Protein AF-A0A565C6M2-F1 (afdb_monomer)

Foldseek 3Di:
DFDPLLLVLCCQQACLLCPPQRDSDPVSVVCSLVPDPGDPLSNVSSVLLVVLSVVLVVVQVVVVVVVHDRDHSLVSSVVSLVVSLVVLCVVCVVPVVVSVVSNVVRVVRGRRDD

Solvent-accessible surface area (backbone atoms only — not comparable to full-atom values): 6486 Å² total; per-residue (Å²): 116,68,45,72,69,62,32,52,40,49,48,25,56,39,33,59,74,46,47,93,65,62,55,55,34,56,68,61,36,51,52,55,66,73,72,54,93,58,59,71,64,59,47,49,52,52,53,51,50,50,53,41,49,54,49,50,53,52,52,51,56,50,41,46,74,71,72,43,82,82,75,52,64,66,60,51,41,53,54,38,52,51,51,50,53,53,50,47,51,65,75,33,62,95,35,66,69,62,36,51,54,54,51,52,54,49,61,71,21,38,63,71,83,133

Nearest PDB structures (foldseek):
  4w9u-assembly1_C  TM=3.297E-01  e=3.795E+00  Brucella abortus 2308
  4w9u-assembly1_A  TM=3.087E-01  e=4.955E+00  Brucella abortus 2308
  3d6b-assembly1_B  TM=2.796E-01  e=8.449E+00  Burkholderia pseudomallei 1710b

pLDDT: mean 86.79, std 8.36, range [55.5, 96.0]

Radius of gyration: 14.33 Å; Cα contacts (8 Å, |Δi|>4): 93; chains: 1; bounding box: 33×30×39 Å

Organism: NCBI:txid586526

Structure (mmCIF, N/CA/C/O backbone):
data_AF-A0A565C6M2-F1
#
_entry.id   AF-A0A565C6M2-F1
#
loop_
_atom_site.group_PDB
_atom_site.id
_atom_site.type_symbol
_atom_site.label_atom_id
_atom_site.label_alt_id
_atom_site.label_comp_id
_atom_site.label_asym_id
_atom_site.label_entity_id
_atom_site.label_seq_id
_atom_site.pdbx_PDB_ins_code
_atom_site.Cartn_x
_atom_site.Cartn_y
_atom_site.Cartn_z
_atom_site.occupancy
_atom_site.B_iso_or_equiv
_atom_site.auth_seq_id
_atom_site.auth_comp_id
_atom_site.auth_asym_id
_atom_site.auth_atom_id
_atom_site.pdbx_PDB_model_num
ATOM 1 N N . MET A 1 1 ? -2.068 -7.101 -17.843 1.00 55.50 1 MET A N 1
ATOM 2 C CA . MET A 1 1 ? -0.634 -6.794 -18.116 1.00 55.50 1 MET A CA 1
ATOM 3 C C . MET A 1 1 ? 0.114 -6.682 -16.797 1.00 55.50 1 MET A C 1
ATOM 5 O O . MET A 1 1 ? -0.151 -5.759 -16.034 1.00 55.50 1 MET A O 1
ATOM 9 N N . ALA A 1 2 ? 1.037 -7.607 -16.537 1.00 72.31 2 ALA A N 1
ATOM 10 C CA . ALA A 1 2 ? 1.890 -7.591 -15.353 1.00 72.31 2 ALA A CA 1
ATOM 11 C C . ALA A 1 2 ? 3.156 -6.759 -15.608 1.00 72.31 2 ALA A C 1
ATOM 13 O O . ALA A 1 2 ? 3.861 -6.980 -16.590 1.00 72.31 2 ALA A O 1
ATOM 14 N N . CYS A 1 3 ? 3.455 -5.803 -14.728 1.00 82.50 3 CYS A N 1
ATOM 15 C CA . CYS A 1 3 ? 4.710 -5.050 -14.743 1.00 82.50 3 CYS A CA 1
ATOM 16 C C . CYS A 1 3 ? 5.440 -5.293 -13.416 1.00 82.50 3 CYS A C 1
ATOM 18 O O . CYS A 1 3 ? 4.880 -4.924 -12.382 1.00 82.50 3 CYS A O 1
ATOM 20 N N . PRO A 1 4 ? 6.670 -5.848 -13.411 1.00 85.81 4 PRO A N 1
ATOM 21 C CA . PRO A 1 4 ? 7.402 -6.127 -12.175 1.00 85.81 4 PRO A CA 1
ATOM 22 C C . PRO A 1 4 ? 7.560 -4.893 -11.281 1.00 85.81 4 PRO A C 1
ATOM 24 O O . PRO A 1 4 ? 7.337 -4.976 -10.083 1.00 85.81 4 PRO A O 1
ATOM 27 N N . TYR A 1 5 ? 7.843 -3.723 -11.868 1.00 86.00 5 TYR A N 1
ATOM 28 C CA . TYR A 1 5 ? 7.971 -2.463 -11.127 1.00 86.00 5 TYR A CA 1
ATOM 29 C C . TYR A 1 5 ? 6.687 -2.110 -10.360 1.00 86.00 5 TYR A C 1
ATOM 31 O O . TYR A 1 5 ? 6.716 -1.901 -9.150 1.00 86.00 5 TYR A O 1
ATOM 39 N N . SER A 1 6 ? 5.548 -2.070 -11.058 1.00 85.75 6 SER A N 1
ATOM 40 C CA . SER A 1 6 ? 4.253 -1.732 -10.457 1.00 85.75 6 SER A CA 1
ATOM 41 C C . SER A 1 6 ? 3.766 -2.802 -9.486 1.00 85.75 6 SER A C 1
ATOM 43 O O . SER A 1 6 ? 3.173 -2.466 -8.465 1.00 85.75 6 SER A O 1
ATOM 45 N N . PHE A 1 7 ? 4.031 -4.076 -9.784 1.00 89.06 7 PHE A N 1
ATOM 46 C CA . PHE A 1 7 ? 3.656 -5.175 -8.907 1.00 89.06 7 PHE A CA 1
ATOM 47 C C . PHE A 1 7 ? 4.455 -5.166 -7.607 1.00 89.06 7 PHE A C 1
ATOM 49 O O . PHE A 1 7 ? 3.857 -5.365 -6.561 1.00 89.06 7 PHE A O 1
ATOM 56 N N . THR A 1 8 ? 5.760 -4.875 -7.629 1.00 91.38 8 THR A N 1
ATOM 57 C CA . THR A 1 8 ? 6.548 -4.784 -6.389 1.00 91.38 8 THR A CA 1
ATOM 58 C C . THR A 1 8 ? 6.013 -3.690 -5.467 1.00 91.38 8 THR A C 1
ATOM 60 O O . THR A 1 8 ? 5.835 -3.939 -4.278 1.00 91.38 8 THR A O 1
ATOM 63 N N . ILE A 1 9 ? 5.672 -2.515 -6.015 1.00 91.00 9 ILE A N 1
ATOM 64 C CA . ILE A 1 9 ? 5.040 -1.424 -5.249 1.00 91.00 9 ILE A CA 1
ATOM 65 C C . ILE A 1 9 ? 3.717 -1.902 -4.643 1.00 91.00 9 ILE A C 1
ATOM 67 O O . ILE A 1 9 ? 3.492 -1.772 -3.441 1.00 91.00 9 ILE A O 1
ATOM 71 N N . TRP A 1 10 ? 2.852 -2.491 -5.472 1.00 91.25 10 TRP A N 1
ATOM 72 C CA . TRP A 1 10 ? 1.553 -2.995 -5.035 1.00 91.25 10 TRP A CA 1
ATOM 73 C C . TRP A 1 10 ? 1.678 -4.082 -3.961 1.00 91.25 10 TRP A C 1
ATOM 75 O O . TRP A 1 10 ? 0.952 -4.069 -2.969 1.00 91.25 10 TRP A O 1
ATOM 85 N N . ASN A 1 11 ? 2.642 -4.986 -4.118 1.00 91.31 11 ASN A N 1
ATOM 86 C CA . ASN A 1 11 ? 2.921 -6.063 -3.182 1.00 91.31 11 ASN A CA 1
ATOM 87 C C . ASN A 1 11 ? 3.389 -5.546 -1.821 1.00 91.31 11 ASN A C 1
ATOM 89 O O . ASN A 1 11 ? 2.911 -6.014 -0.789 1.00 91.31 11 ASN A O 1
ATOM 93 N N . TRP A 1 12 ? 4.269 -4.546 -1.802 1.00 93.88 12 TRP A N 1
ATOM 94 C CA . TRP A 1 12 ? 4.718 -3.932 -0.552 1.00 93.88 12 TRP A CA 1
ATOM 95 C C . TRP A 1 12 ? 3.614 -3.155 0.164 1.00 93.88 12 TRP A C 1
ATOM 97 O O . TRP A 1 12 ? 3.631 -3.082 1.387 1.00 93.88 12 TRP A O 1
ATOM 107 N N . LEU A 1 13 ? 2.646 -2.599 -0.563 1.00 91.94 13 LEU A N 1
ATOM 108 C CA . LEU A 1 13 ? 1.574 -1.802 0.036 1.00 91.94 13 LEU A CA 1
ATOM 109 C C . LEU A 1 13 ? 0.363 -2.633 0.474 1.00 91.94 13 LEU A C 1
ATOM 111 O O . LEU A 1 13 ? -0.272 -2.300 1.466 1.00 91.94 13 LEU A O 1
ATOM 115 N N . CYS A 1 14 ? 0.001 -3.676 -0.275 1.00 90.56 14 CYS A N 1
ATOM 116 C CA . CYS A 1 14 ? -1.319 -4.304 -0.147 1.00 90.56 14 CYS A CA 1
ATOM 117 C C . CYS A 1 14 ? -1.293 -5.809 0.137 1.00 90.56 14 CYS A C 1
ATOM 119 O O . CYS A 1 14 ? -2.363 -6.403 0.280 1.00 90.56 14 CYS A O 1
ATOM 121 N N . SER A 1 15 ? -0.122 -6.450 0.231 1.00 89.50 15 SER A N 1
ATOM 122 C CA . SER A 1 15 ? -0.054 -7.899 0.483 1.00 89.50 15 SER A CA 1
ATOM 123 C C . SER A 1 15 ? -0.696 -8.300 1.815 1.00 89.50 15 SER A C 1
ATOM 125 O O . SER A 1 15 ? -1.395 -9.309 1.850 1.00 89.50 15 SER A O 1
ATOM 127 N N . GLY A 1 16 ? -0.574 -7.494 2.877 1.00 87.62 16 GLY A N 1
ATOM 128 C CA . GLY A 1 16 ? -1.242 -7.758 4.157 1.00 87.62 16 GLY A CA 1
ATOM 129 C C . GLY A 1 16 ? -2.766 -7.592 4.120 1.00 87.62 16 GLY A C 1
ATOM 130 O O . GLY A 1 16 ? -3.467 -8.304 4.833 1.00 87.62 16 GLY A O 1
ATOM 131 N N . LEU A 1 17 ? -3.289 -6.716 3.251 1.00 87.25 17 LEU A N 1
ATOM 132 C CA . LEU A 1 17 ? -4.735 -6.493 3.079 1.00 87.25 17 LEU A CA 1
ATOM 133 C C . LEU A 1 17 ? -5.385 -7.553 2.176 1.00 87.25 17 LEU A C 1
ATOM 135 O O . LEU A 1 17 ? -6.514 -7.982 2.404 1.00 87.25 17 LEU A O 1
ATOM 139 N N . LEU A 1 18 ? -4.683 -7.978 1.122 1.00 85.06 18 LEU A N 1
ATOM 140 C CA . LEU A 1 18 ? -5.201 -8.921 0.124 1.00 85.06 18 LEU A CA 1
ATOM 141 C C . LEU A 1 18 ? -4.818 -10.381 0.403 1.00 85.06 18 LEU A C 1
ATOM 143 O O . LEU A 1 18 ? -5.451 -11.299 -0.133 1.00 85.06 18 LEU A O 1
ATOM 147 N N . GLY A 1 19 ? -3.784 -10.614 1.211 1.00 85.06 19 GLY A N 1
ATOM 148 C CA . GLY A 1 19 ? -3.231 -11.933 1.494 1.00 85.06 19 GLY A CA 1
ATOM 149 C C . GLY A 1 19 ? -2.877 -12.694 0.214 1.00 85.06 19 GLY A C 1
ATOM 150 O O . GLY A 1 19 ? -2.260 -12.167 -0.710 1.00 85.06 19 GLY A O 1
ATOM 151 N N . ARG A 1 20 ? -3.345 -13.946 0.122 1.00 82.00 20 ARG A N 1
ATOM 152 C CA . ARG A 1 20 ? -3.104 -14.852 -1.022 1.00 82.00 20 ARG A CA 1
ATOM 153 C C . ARG A 1 20 ? -3.704 -14.376 -2.352 1.00 82.00 20 ARG A C 1
ATOM 155 O O . ARG A 1 20 ? -3.467 -15.006 -3.376 1.00 82.00 20 ARG A O 1
ATOM 162 N N . ARG A 1 21 ? -4.514 -13.314 -2.343 1.00 80.56 21 ARG A N 1
ATOM 163 C CA . ARG A 1 21 ? -5.204 -12.791 -3.532 1.00 80.56 21 ARG A CA 1
ATOM 164 C C . ARG A 1 21 ? -4.432 -11.685 -4.241 1.00 80.56 21 ARG A C 1
ATOM 166 O O . ARG A 1 21 ? -4.907 -11.191 -5.262 1.00 80.56 21 ARG A O 1
ATOM 173 N N . ILE A 1 22 ? -3.274 -11.278 -3.720 1.00 85.00 22 ILE A N 1
ATOM 174 C CA . ILE A 1 22 ? -2.429 -10.321 -4.424 1.00 85.00 22 ILE A CA 1
ATOM 175 C C . ILE A 1 22 ? -2.018 -10.889 -5.784 1.00 85.00 22 ILE A C 1
ATOM 177 O O . ILE A 1 22 ? -1.595 -12.039 -5.890 1.00 85.00 22 ILE A O 1
ATOM 181 N N . ASN A 1 23 ? -2.199 -10.101 -6.841 1.00 86.38 23 ASN A N 1
ATOM 182 C CA . ASN A 1 23 ? -1.989 -10.564 -8.204 1.00 86.38 23 ASN A CA 1
ATOM 183 C C . ASN A 1 23 ? -1.229 -9.507 -9.019 1.00 86.38 23 ASN A C 1
ATOM 185 O O . ASN A 1 23 ? -1.516 -8.317 -8.882 1.00 86.38 23 ASN A O 1
ATOM 189 N N . PRO A 1 24 ? -0.265 -9.908 -9.866 1.00 84.69 24 PRO A N 1
ATOM 190 C CA . PRO A 1 24 ? 0.448 -8.977 -10.736 1.00 84.69 24 PRO A CA 1
ATOM 191 C C . PRO A 1 24 ? -0.407 -8.420 -11.876 1.00 84.69 24 PRO A C 1
ATOM 193 O O . PRO A 1 24 ? -0.027 -7.418 -12.483 1.00 84.69 24 PRO A O 1
ATOM 196 N N . ASP A 1 25 ? -1.552 -9.035 -12.172 1.00 85.44 25 ASP A N 1
ATOM 197 C CA . ASP A 1 25 ? -2.510 -8.510 -13.129 1.00 85.44 25 ASP A CA 1
ATOM 198 C C . ASP A 1 25 ? -3.495 -7.531 -12.467 1.00 85.44 25 ASP A C 1
ATOM 200 O O . ASP A 1 25 ? -4.234 -7.861 -11.529 1.00 85.44 25 ASP A O 1
ATOM 204 N N . TRP A 1 26 ? -3.513 -6.300 -12.982 1.00 80.50 26 TRP A N 1
ATOM 205 C CA . TRP A 1 26 ? -4.374 -5.231 -12.483 1.00 80.50 26 TRP A CA 1
ATOM 206 C C . TRP A 1 26 ? -5.865 -5.499 -12.692 1.00 80.50 26 TRP A C 1
ATOM 208 O O . TRP A 1 26 ? -6.661 -5.111 -11.844 1.00 80.50 26 TRP A O 1
ATOM 218 N N . GLU A 1 27 ? -6.268 -6.181 -13.763 1.00 82.31 27 GLU A N 1
ATOM 219 C CA . GLU A 1 27 ? -7.677 -6.499 -14.010 1.00 82.31 27 GLU A CA 1
ATOM 220 C C . GLU A 1 27 ? -8.181 -7.533 -12.994 1.00 82.31 27 GLU A C 1
ATOM 222 O O . GLU A 1 27 ? -9.283 -7.416 -12.454 1.00 82.31 27 GLU A O 1
ATOM 227 N N . ILE A 1 28 ? -7.353 -8.533 -12.674 1.00 83.06 28 ILE A N 1
ATOM 228 C CA . ILE A 1 28 ? -7.645 -9.513 -11.616 1.00 83.06 28 ILE A CA 1
ATOM 229 C C . ILE A 1 28 ? -7.688 -8.829 -10.245 1.00 83.06 28 ILE A C 1
ATOM 231 O O . ILE A 1 28 ? -8.610 -9.071 -9.460 1.00 83.06 28 ILE A O 1
ATOM 235 N N . THR A 1 29 ? -6.738 -7.936 -9.976 1.00 81.88 29 THR A N 1
ATOM 236 C CA . THR A 1 29 ? -6.688 -7.152 -8.736 1.00 81.88 29 THR A CA 1
ATOM 237 C C . THR A 1 29 ? -7.942 -6.289 -8.570 1.00 81.88 29 THR A C 1
ATOM 239 O O . THR A 1 29 ? -8.607 -6.374 -7.541 1.00 81.88 29 THR A O 1
ATOM 242 N N . LEU A 1 30 ? -8.342 -5.529 -9.593 1.00 80.31 30 LEU A N 1
ATOM 243 C CA . LEU A 1 30 ? -9.536 -4.674 -9.561 1.00 80.31 30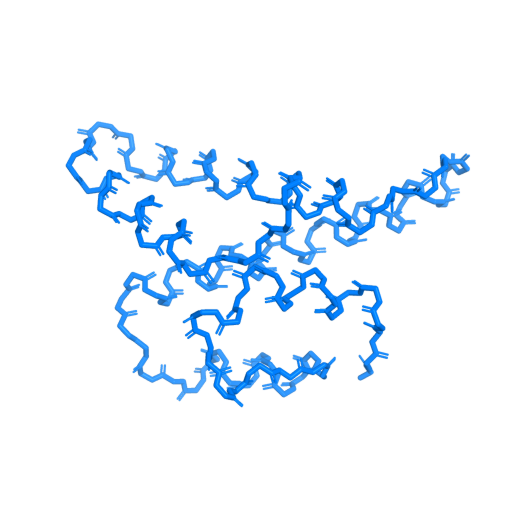 LEU A CA 1
ATOM 244 C C . LEU A 1 30 ? -10.830 -5.478 -9.380 1.00 8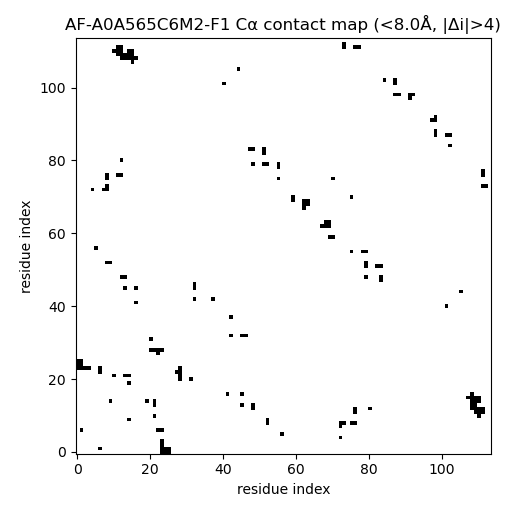0.31 30 LEU A C 1
ATOM 246 O O . LEU A 1 30 ? -11.695 -5.093 -8.589 1.00 80.31 30 LEU A O 1
ATOM 250 N N . ARG A 1 31 ? -10.957 -6.628 -10.055 1.00 82.12 31 ARG A N 1
ATOM 251 C CA . ARG A 1 31 ? -12.089 -7.550 -9.848 1.00 82.12 31 ARG A CA 1
ATOM 252 C C . ARG A 1 31 ? -12.127 -8.094 -8.425 1.00 82.12 31 ARG A C 1
ATOM 254 O O . ARG A 1 31 ? -13.202 -8.217 -7.846 1.00 82.12 31 ARG A O 1
ATOM 261 N N . SER A 1 32 ? -10.963 -8.388 -7.855 1.00 76.69 32 SER A N 1
ATOM 262 C CA . SER A 1 32 ? -10.860 -8.861 -6.476 1.00 76.69 32 SER A CA 1
ATOM 263 C C . SER A 1 32 ? -11.276 -7.773 -5.487 1.00 76.69 32 SER A C 1
ATOM 265 O O . SER A 1 32 ? -12.004 -8.071 -4.550 1.00 76.69 32 SER A O 1
ATOM 267 N N . ILE A 1 33 ? -10.881 -6.517 -5.709 1.00 77.75 33 ILE A N 1
ATOM 268 C CA . ILE A 1 33 ? -11.248 -5.384 -4.842 1.00 77.75 33 ILE A CA 1
ATOM 269 C C . ILE A 1 33 ? -12.759 -5.101 -4.894 1.00 77.75 33 ILE A C 1
ATOM 271 O O . ILE A 1 33 ? -13.372 -4.819 -3.870 1.00 77.75 33 ILE A O 1
ATOM 275 N N . THR A 1 34 ? -13.369 -5.177 -6.078 1.00 75.38 34 THR A N 1
ATOM 276 C CA . THR A 1 34 ? -14.779 -4.791 -6.294 1.00 75.38 34 THR A CA 1
ATOM 277 C C . THR A 1 34 ? -15.798 -5.848 -5.872 1.00 75.38 34 THR A C 1
ATOM 279 O O . THR A 1 34 ? -16.932 -5.497 -5.563 1.00 75.38 34 THR A O 1
ATOM 282 N N . ARG A 1 35 ? -15.427 -7.135 -5.859 1.00 71.62 35 ARG A N 1
ATOM 283 C CA . ARG A 1 35 ? -16.357 -8.253 -5.603 1.00 71.62 35 ARG A CA 1
ATOM 284 C C . ARG A 1 35 ? -16.352 -8.779 -4.167 1.00 71.62 35 ARG A C 1
ATOM 286 O O . ARG A 1 35 ? -17.072 -9.730 -3.880 1.00 71.62 35 ARG A O 1
ATOM 293 N N . GLN A 1 36 ? -15.525 -8.230 -3.281 1.00 66.56 36 GLN A N 1
ATOM 294 C CA . GLN A 1 36 ? -15.347 -8.784 -1.939 1.00 66.56 36 GLN A CA 1
ATOM 295 C C . GLN A 1 36 ? -16.16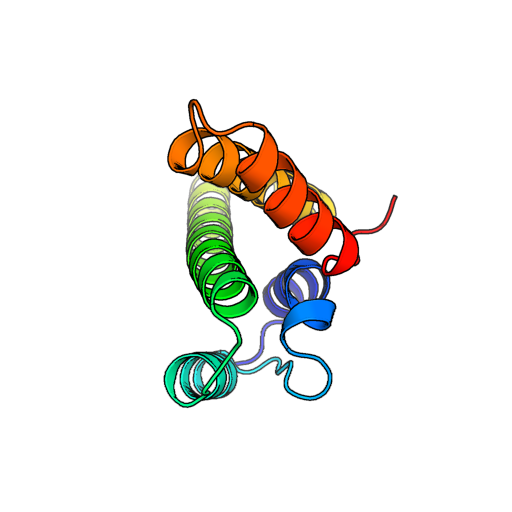9 -8.052 -0.876 1.00 66.56 36 GLN A C 1
ATOM 297 O O . GLN A 1 36 ? -16.254 -6.826 -0.864 1.00 66.56 36 GLN A O 1
ATOM 302 N N . ASN A 1 37 ? -16.686 -8.832 0.076 1.00 69.38 37 ASN A N 1
ATOM 303 C CA . ASN A 1 37 ? -17.165 -8.338 1.361 1.00 69.38 37 ASN A CA 1
ATOM 304 C C . ASN A 1 37 ? -15.960 -8.215 2.308 1.00 69.38 37 ASN A C 1
ATOM 306 O O . ASN A 1 37 ? -15.676 -9.114 3.099 1.00 69.38 37 ASN A O 1
ATOM 310 N N . ILE A 1 38 ? -15.167 -7.165 2.102 1.00 75.88 38 ILE A N 1
ATOM 311 C CA . ILE A 1 38 ? -14.008 -6.839 2.940 1.00 75.88 38 ILE A CA 1
ATOM 312 C C . ILE A 1 38 ? -14.515 -6.064 4.160 1.00 75.88 38 ILE A C 1
ATOM 314 O O . ILE A 1 38 ? -15.463 -5.286 4.047 1.00 75.88 38 ILE A O 1
ATOM 318 N N . GLU A 1 39 ? -13.875 -6.268 5.312 1.00 84.50 39 GLU A N 1
ATOM 319 C CA . GLU A 1 39 ? -14.086 -5.438 6.500 1.00 84.50 39 GLU A CA 1
ATO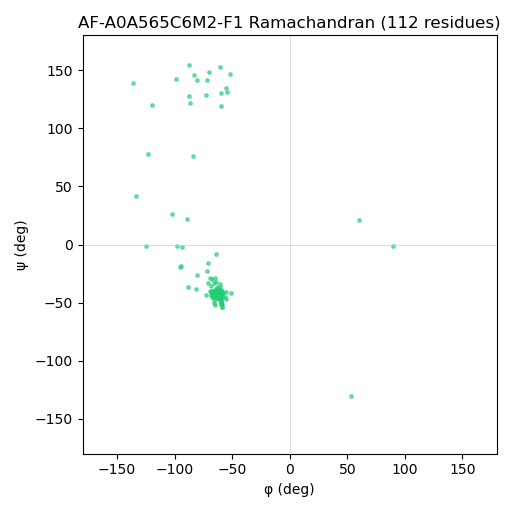M 320 C C . GLU A 1 39 ? -13.928 -3.945 6.140 1.00 84.50 39 GLU A C 1
ATOM 322 O O . GLU A 1 39 ? -13.213 -3.581 5.200 1.00 84.50 39 GLU A O 1
ATOM 327 N N . ARG A 1 40 ? -14.686 -3.073 6.808 1.00 85.94 40 ARG A N 1
ATOM 328 C CA . ARG A 1 40 ? -14.898 -1.690 6.365 1.00 85.94 40 ARG A CA 1
ATOM 329 C C . ARG A 1 40 ? -13.583 -0.917 6.268 1.00 85.94 40 ARG A C 1
ATOM 331 O O . ARG A 1 40 ? -13.389 -0.197 5.283 1.00 85.94 40 ARG A O 1
ATOM 338 N N . ASP A 1 41 ? -12.695 -1.082 7.244 1.00 88.38 41 ASP A N 1
ATOM 339 C CA . ASP A 1 41 ? -11.416 -0.372 7.273 1.00 88.38 41 ASP A CA 1
ATOM 340 C C . ASP A 1 41 ? -10.442 -0.913 6.239 1.00 88.38 41 ASP A C 1
ATOM 342 O O . ASP A 1 41 ? -9.857 -0.143 5.478 1.00 88.38 41 ASP A O 1
ATOM 346 N N . ASP A 1 42 ? -10.346 -2.233 6.115 1.00 88.81 42 ASP A N 1
ATOM 347 C CA . ASP A 1 42 ? -9.543 -2.869 5.073 1.00 88.81 42 ASP A CA 1
ATOM 348 C C . ASP A 1 42 ? -10.026 -2.458 3.667 1.00 88.81 42 ASP A C 1
ATOM 350 O O . ASP A 1 42 ? -9.213 -2.170 2.785 1.00 88.81 42 ASP A O 1
ATOM 354 N N . SER A 1 43 ? -11.343 -2.338 3.451 1.00 88.00 43 SER A N 1
ATOM 355 C CA . SER A 1 43 ? -11.898 -1.831 2.191 1.00 88.00 43 SER A CA 1
ATOM 356 C C . SER A 1 43 ? -11.531 -0.367 1.947 1.00 88.00 43 SER A C 1
ATOM 358 O O . SER A 1 43 ? -11.296 0.008 0.795 1.00 88.00 43 SER A O 1
ATOM 360 N N . LEU A 1 44 ? -11.550 0.482 2.975 1.00 90.12 44 LEU A N 1
ATOM 361 C CA . LEU A 1 44 ? -11.166 1.888 2.850 1.00 90.12 44 LEU A CA 1
ATOM 362 C C . LEU A 1 44 ? -9.680 2.002 2.495 1.00 90.12 44 LEU A C 1
ATOM 364 O O . LEU A 1 44 ? -9.335 2.641 1.497 1.00 90.12 44 LEU A O 1
ATOM 368 N N . LEU A 1 45 ? -8.821 1.339 3.270 1.00 93.44 45 LEU A N 1
ATOM 369 C CA . LEU A 1 45 ? -7.373 1.323 3.080 1.00 93.44 45 LEU A CA 1
ATOM 370 C C . LEU A 1 45 ? -7.005 0.839 1.678 1.00 93.44 45 LEU A C 1
ATOM 372 O O . LEU A 1 45 ? -6.213 1.479 0.992 1.00 93.44 45 LEU A O 1
ATOM 376 N N . LEU A 1 46 ? -7.640 -0.234 1.209 1.00 90.69 46 LEU A N 1
ATOM 377 C CA . LEU A 1 46 ? -7.386 -0.804 -0.110 1.00 90.69 46 LEU A CA 1
ATOM 378 C C . LEU A 1 46 ? -7.784 0.142 -1.253 1.00 90.69 46 LEU A C 1
ATOM 380 O O . LEU A 1 46 ? -7.062 0.249 -2.244 1.00 90.69 46 LEU A O 1
ATOM 384 N N . ARG A 1 47 ? -8.908 0.861 -1.123 1.00 89.38 47 ARG A N 1
ATOM 385 C CA . ARG A 1 47 ? -9.340 1.858 -2.119 1.00 89.38 47 ARG A CA 1
ATOM 386 C C . ARG A 1 47 ? -8.387 3.047 -2.172 1.00 89.38 47 ARG A C 1
ATOM 388 O O . ARG A 1 47 ? -8.009 3.464 -3.266 1.00 89.38 47 ARG A O 1
ATOM 395 N N . LEU A 1 48 ? -7.982 3.567 -1.015 1.00 92.56 48 LEU A N 1
ATOM 396 C CA . LEU A 1 48 ? -7.020 4.666 -0.934 1.00 92.56 48 LEU A CA 1
ATOM 397 C C . LEU A 1 48 ? -5.656 4.240 -1.493 1.00 92.56 48 LEU A C 1
ATOM 399 O O . LEU A 1 48 ? -5.086 4.955 -2.316 1.00 92.56 48 LEU A O 1
ATOM 403 N N . ALA A 1 49 ? -5.176 3.046 -1.134 1.00 92.19 49 ALA A N 1
ATOM 404 C CA . ALA A 1 49 ? -3.904 2.514 -1.613 1.00 92.19 49 ALA A CA 1
ATOM 405 C C . ALA A 1 49 ? -3.917 2.297 -3.128 1.00 92.19 49 ALA A C 1
ATOM 407 O O . ALA A 1 49 ? -2.941 2.623 -3.806 1.00 92.19 49 ALA A O 1
ATOM 408 N N . LEU A 1 50 ? -5.030 1.808 -3.684 1.00 89.31 50 LEU A N 1
ATOM 409 C CA . LEU A 1 50 ? -5.221 1.688 -5.127 1.00 89.31 50 LEU A CA 1
ATOM 410 C C . LEU A 1 50 ? -5.131 3.059 -5.814 1.00 89.31 50 LEU A C 1
ATOM 412 O O . LEU A 1 50 ? -4.364 3.215 -6.764 1.00 89.31 50 LEU A O 1
ATOM 416 N N . GLN A 1 51 ? -5.867 4.060 -5.319 1.00 90.56 51 GLN A N 1
ATOM 417 C CA . GLN A 1 51 ? -5.842 5.420 -5.870 1.00 90.56 51 GLN A CA 1
ATOM 418 C C . GLN A 1 51 ? -4.436 6.031 -5.814 1.00 90.56 51 GLN A C 1
ATOM 420 O O . GLN A 1 51 ? -3.939 6.526 -6.828 1.00 90.56 51 GLN A O 1
ATOM 425 N N . ALA A 1 52 ? -3.774 5.951 -4.658 1.00 91.69 52 ALA A N 1
ATOM 426 C CA . ALA A 1 52 ? -2.438 6.498 -4.452 1.00 91.69 52 ALA A CA 1
ATOM 427 C C . ALA A 1 52 ? -1.384 5.776 -5.312 1.00 91.69 52 ALA A C 1
ATOM 429 O O . ALA A 1 52 ? -0.522 6.424 -5.908 1.00 91.69 52 ALA A O 1
ATOM 430 N N . THR A 1 53 ? -1.490 4.451 -5.464 1.00 90.06 53 THR A N 1
ATOM 431 C CA . THR A 1 53 ? -0.589 3.655 -6.314 1.00 90.06 53 THR A CA 1
ATOM 432 C C . THR A 1 53 ? -0.749 4.007 -7.790 1.00 90.06 53 THR A C 1
ATOM 434 O O . THR A 1 53 ? 0.246 4.263 -8.471 1.00 90.06 53 THR A O 1
ATOM 437 N N . ILE A 1 54 ? -1.988 4.072 -8.289 1.00 88.31 54 ILE A N 1
ATOM 438 C CA . ILE A 1 54 ? -2.274 4.455 -9.680 1.00 88.31 54 ILE A CA 1
ATOM 439 C C . ILE A 1 54 ? -1.744 5.866 -9.956 1.00 88.31 54 ILE A C 1
ATOM 441 O O . ILE A 1 54 ? -1.041 6.075 -10.948 1.00 88.31 54 ILE A O 1
ATOM 445 N N . TYR A 1 55 ? -2.021 6.815 -9.059 1.00 89.06 55 TYR A N 1
ATOM 446 C CA . TYR A 1 55 ? -1.544 8.189 -9.185 1.00 89.06 55 TYR A CA 1
ATOM 447 C C . TYR A 1 55 ? -0.013 8.280 -9.152 1.00 89.06 55 TYR A C 1
ATOM 449 O O . TYR A 1 55 ? 0.584 8.939 -10.003 1.00 89.06 55 TYR A O 1
ATOM 457 N N . GLY A 1 56 ? 0.640 7.581 -8.220 1.00 87.62 56 GLY A N 1
ATOM 458 C CA . GLY A 1 56 ? 2.097 7.543 -8.107 1.00 87.62 56 GLY A CA 1
ATOM 459 C C . GLY A 1 56 ? 2.766 6.993 -9.367 1.00 87.62 56 GLY A C 1
ATOM 460 O O . GLY A 1 56 ? 3.694 7.609 -9.892 1.00 87.62 56 GLY A O 1
ATOM 461 N N . ILE A 1 57 ? 2.256 5.881 -9.906 1.00 85.69 57 ILE A N 1
ATOM 462 C CA . ILE A 1 57 ? 2.755 5.289 -11.157 1.00 85.69 57 ILE A CA 1
ATOM 463 C C . ILE A 1 57 ? 2.544 6.246 -12.334 1.00 85.69 57 ILE A C 1
ATOM 465 O O . ILE A 1 57 ? 3.454 6.431 -13.144 1.00 85.69 57 ILE A O 1
ATOM 469 N N . TRP A 1 58 ? 1.364 6.861 -12.443 1.00 87.19 58 TRP A N 1
ATOM 470 C CA . TRP A 1 58 ? 1.077 7.836 -13.496 1.00 87.19 58 TRP A CA 1
ATOM 471 C C . TRP A 1 58 ? 2.029 9.037 -13.425 1.00 87.19 58 TRP A C 1
ATOM 473 O O . TRP A 1 58 ? 2.630 9.412 -14.434 1.00 87.19 58 TRP A O 1
ATOM 483 N N . ARG A 1 59 ? 2.248 9.581 -12.223 1.00 85.06 59 ARG A N 1
ATOM 484 C CA . ARG A 1 59 ? 3.174 10.691 -11.982 1.00 85.06 59 ARG A CA 1
ATOM 485 C C . ARG A 1 59 ? 4.612 10.325 -12.351 1.00 85.06 59 ARG A C 1
ATOM 487 O O . ARG A 1 59 ? 5.275 11.113 -13.015 1.00 85.06 59 ARG A O 1
ATOM 494 N N . GLU A 1 60 ? 5.086 9.131 -11.995 1.00 83.00 60 GLU A N 1
ATOM 495 C CA . GLU A 1 60 ? 6.419 8.663 -12.404 1.00 83.00 60 GLU A CA 1
ATOM 496 C C . GLU A 1 60 ? 6.555 8.531 -13.922 1.00 83.00 60 GLU A C 1
ATOM 498 O O . GLU A 1 60 ? 7.575 8.920 -14.491 1.00 83.00 60 GLU A O 1
ATOM 503 N N . ARG A 1 61 ? 5.528 8.016 -14.607 1.00 81.25 61 ARG A N 1
ATOM 504 C CA . ARG A 1 61 ? 5.538 7.929 -16.077 1.00 81.25 61 ARG A CA 1
ATOM 505 C C . ARG A 1 61 ? 5.603 9.314 -16.721 1.00 81.25 61 ARG A C 1
ATOM 507 O O . ARG A 1 61 ? 6.327 9.476 -17.701 1.00 81.25 61 ARG A O 1
ATOM 514 N N . ASN A 1 62 ? 4.914 10.304 -16.156 1.00 82.06 62 ASN A N 1
ATOM 515 C CA . ASN A 1 62 ? 5.020 11.690 -16.613 1.00 82.06 62 ASN A CA 1
ATOM 516 C C . ASN A 1 62 ? 6.403 12.291 -16.339 1.00 82.06 62 ASN A C 1
ATOM 518 O O . ASN A 1 62 ? 6.993 12.869 -17.246 1.00 82.06 62 ASN A O 1
ATOM 522 N N . ASN A 1 63 ? 6.976 12.096 -15.151 1.00 79.19 63 ASN A N 1
ATOM 523 C CA . ASN A 1 63 ? 8.315 12.606 -14.829 1.00 79.19 63 ASN A CA 1
ATOM 524 C C . ASN A 1 63 ? 9.396 12.034 -15.763 1.00 79.19 63 ASN A C 1
ATOM 526 O O . ASN A 1 63 ? 10.254 12.777 -16.240 1.00 79.19 63 ASN A O 1
ATOM 530 N N . LYS A 1 64 ? 9.314 10.738 -16.103 1.00 72.62 64 LYS A N 1
ATOM 531 C CA . LYS A 1 64 ? 10.193 10.110 -17.108 1.00 72.62 64 LYS A CA 1
ATOM 532 C C . LYS A 1 64 ? 10.077 10.774 -18.480 1.00 72.62 64 LYS A C 1
ATOM 534 O O . LYS A 1 64 ? 11.083 10.968 -19.155 1.00 72.62 64 LYS A O 1
ATOM 539 N N . ARG A 1 65 ? 8.859 11.140 -18.896 1.00 75.62 65 ARG A N 1
ATOM 540 C CA . ARG A 1 65 ? 8.610 11.852 -20.161 1.00 75.62 65 ARG A CA 1
ATOM 541 C C . ARG A 1 65 ? 9.235 13.253 -20.167 1.00 75.62 65 ARG A C 1
ATOM 543 O O . ARG A 1 65 ? 9.646 13.719 -21.223 1.00 75.62 65 ARG A O 1
ATOM 550 N N . HIS A 1 66 ? 9.364 13.880 -18.998 1.00 75.50 66 HIS A N 1
ATOM 551 C CA . HIS A 1 66 ? 10.060 15.154 -18.793 1.00 75.50 66 HIS A CA 1
ATOM 552 C C . HIS A 1 66 ? 11.564 14.998 -18.478 1.00 75.50 66 HIS A C 1
ATOM 554 O O . HIS A 1 66 ? 12.166 15.911 -17.921 1.00 75.50 66 HIS A O 1
ATOM 560 N N . GLN A 1 67 ? 12.179 13.862 -18.843 1.00 67.38 67 GLN A N 1
ATOM 561 C CA . GLN A 1 67 ? 13.622 13.581 -18.718 1.00 67.38 67 GLN A CA 1
ATOM 562 C C . GLN A 1 67 ? 14.178 13.633 -17.283 1.00 67.38 67 GLN A C 1
ATOM 564 O O . GLN A 1 67 ? 15.384 13.762 -17.082 1.00 67.38 67 GLN A O 1
ATOM 569 N N . GLN A 1 68 ? 13.325 13.487 -16.267 1.00 65.06 68 GLN A N 1
ATOM 570 C CA . GLN A 1 68 ? 13.790 13.317 -14.892 1.00 65.06 68 GLN A CA 1
ATOM 571 C C . GLN A 1 68 ? 14.199 11.858 -14.646 1.00 65.06 68 GLN A C 1
ATOM 573 O O . GLN A 1 68 ? 13.543 10.928 -15.127 1.00 65.06 68 GLN A O 1
ATOM 578 N N . SER A 1 69 ? 15.275 11.650 -13.882 1.00 66.44 69 SER A N 1
ATOM 579 C CA . SER A 1 69 ? 15.771 10.311 -13.547 1.00 66.44 69 SER A CA 1
ATOM 580 C C . SER A 1 69 ? 14.674 9.450 -12.898 1.00 66.44 69 SER A C 1
ATOM 582 O O . SER A 1 69 ? 13.983 9.930 -11.995 1.00 66.44 69 SER A O 1
ATOM 584 N N . PRO A 1 70 ? 14.504 8.179 -13.316 1.00 65.56 70 PRO A N 1
ATOM 585 C CA . PRO A 1 70 ? 13.515 7.274 -12.735 1.00 65.56 70 PRO A CA 1
ATOM 586 C C . PRO A 1 70 ? 13.668 7.148 -11.217 1.00 65.56 70 PRO A C 1
ATOM 588 O O . PRO A 1 70 ? 14.764 6.848 -10.740 1.00 65.56 70 PRO A O 1
ATOM 591 N N . ARG A 1 71 ? 12.579 7.287 -10.446 1.00 73.88 71 ARG A N 1
ATOM 592 C CA . ARG A 1 71 ? 12.637 6.954 -9.017 1.00 73.88 71 ARG A CA 1
ATOM 593 C C . ARG A 1 71 ? 12.731 5.444 -8.819 1.00 73.88 71 ARG A C 1
ATOM 595 O O . ARG A 1 71 ? 12.066 4.659 -9.506 1.00 73.88 71 ARG A O 1
ATOM 602 N N . SER A 1 72 ? 13.524 5.039 -7.828 1.00 85.81 72 SER A N 1
ATOM 603 C CA . SER A 1 72 ? 13.560 3.647 -7.384 1.00 85.81 72 SER A CA 1
ATOM 604 C C . SER A 1 72 ? 12.180 3.209 -6.880 1.00 85.81 72 SER A C 1
ATOM 606 O O . SER A 1 72 ? 11.386 4.020 -6.395 1.00 85.81 72 SER A O 1
ATOM 608 N N . VAL A 1 73 ? 11.903 1.907 -6.978 1.00 88.38 73 VAL A N 1
ATOM 609 C CA . VAL A 1 73 ? 10.673 1.287 -6.451 1.00 88.38 73 VAL A CA 1
ATOM 610 C C . VAL A 1 73 ? 10.451 1.672 -4.984 1.00 88.38 73 VAL A C 1
ATOM 612 O O . VAL A 1 73 ? 9.341 2.030 -4.596 1.00 88.38 73 VAL A O 1
ATOM 615 N N . LEU A 1 74 ? 11.522 1.673 -4.185 1.00 89.69 74 LEU A N 1
ATOM 616 C CA . LEU A 1 74 ? 11.489 2.049 -2.774 1.00 89.69 74 LEU A CA 1
ATOM 617 C C . LEU A 1 74 ? 11.075 3.503 -2.558 1.00 89.69 74 LEU A C 1
ATOM 619 O O . LEU A 1 74 ? 10.198 3.772 -1.740 1.00 89.69 74 LEU A O 1
ATOM 623 N N . LEU A 1 75 ? 11.656 4.436 -3.314 1.00 89.81 75 LEU A N 1
ATOM 624 C CA . LEU A 1 75 ? 11.340 5.853 -3.162 1.00 89.81 75 LEU A CA 1
ATOM 625 C C . LEU A 1 75 ? 9.881 6.147 -3.531 1.00 89.81 75 LEU A C 1
ATOM 627 O O . LEU A 1 75 ? 9.205 6.889 -2.815 1.00 89.81 75 LEU A O 1
ATOM 631 N N . LEU A 1 76 ? 9.371 5.543 -4.613 1.00 90.56 76 LEU A N 1
ATOM 632 C CA . LEU A 1 76 ? 7.965 5.709 -4.980 1.00 90.56 76 LEU A CA 1
ATOM 633 C C . LEU A 1 76 ? 7.036 5.079 -3.937 1.00 90.56 76 LEU A C 1
ATOM 635 O O . LEU A 1 76 ? 6.053 5.705 -3.552 1.00 90.56 76 LEU A O 1
ATOM 639 N N . THR A 1 77 ? 7.374 3.892 -3.428 1.00 92.38 77 THR A N 1
ATOM 640 C CA . THR A 1 77 ? 6.574 3.221 -2.392 1.00 92.38 77 THR A CA 1
ATOM 641 C C . THR A 1 77 ? 6.497 4.059 -1.115 1.00 92.38 77 THR A C 1
ATOM 643 O O . THR A 1 77 ? 5.404 4.269 -0.602 1.00 92.38 77 THR A O 1
ATOM 646 N N . ARG A 1 78 ? 7.616 4.630 -0.645 1.00 93.12 78 ARG A N 1
ATOM 647 C CA . ARG A 1 78 ? 7.628 5.547 0.513 1.00 93.12 78 ARG A CA 1
ATOM 648 C C . ARG A 1 78 ? 6.833 6.825 0.262 1.00 93.12 78 ARG A C 1
ATOM 650 O O . ARG A 1 78 ? 6.173 7.332 1.161 1.00 93.12 78 ARG A O 1
ATOM 657 N N . THR A 1 79 ? 6.874 7.339 -0.966 1.00 92.50 79 THR A N 1
ATOM 658 C CA . THR A 1 79 ? 6.070 8.507 -1.350 1.00 92.50 79 THR A CA 1
ATOM 659 C C . THR A 1 79 ? 4.575 8.191 -1.273 1.00 92.50 79 THR A C 1
ATOM 661 O O . THR A 1 79 ? 3.807 9.002 -0.763 1.00 92.50 79 THR A O 1
ATOM 664 N N . ILE A 1 80 ? 4.164 7.012 -1.750 1.00 93.31 80 ILE A N 1
ATOM 665 C CA . ILE A 1 80 ? 2.771 6.551 -1.685 1.00 93.31 80 ILE A CA 1
ATOM 666 C C . ILE A 1 80 ? 2.346 6.295 -0.237 1.00 93.31 80 ILE A C 1
ATOM 668 O O . ILE A 1 80 ? 1.261 6.709 0.151 1.00 93.31 80 ILE A O 1
ATOM 672 N N . ASP A 1 81 ? 3.197 5.668 0.575 1.00 94.62 81 ASP A N 1
ATOM 673 C CA . ASP A 1 81 ? 2.926 5.458 2.000 1.00 94.62 81 ASP A CA 1
ATOM 674 C C . ASP A 1 81 ? 2.710 6.786 2.738 1.00 94.62 81 ASP A C 1
ATOM 676 O O . 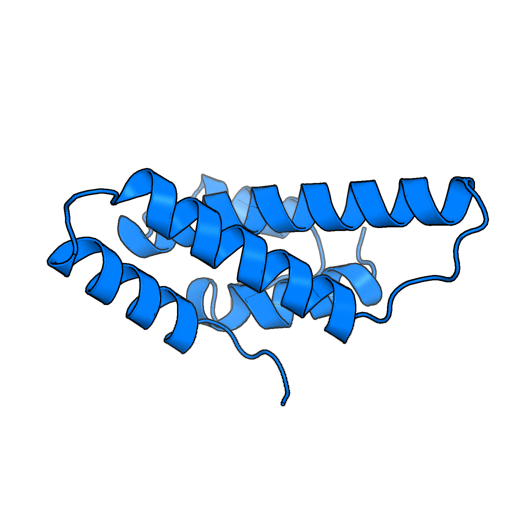ASP A 1 81 ? 1.756 6.940 3.500 1.00 94.62 81 ASP A O 1
ATOM 680 N N . LYS A 1 82 ? 3.525 7.802 2.437 1.00 94.06 82 LYS A N 1
ATOM 681 C CA . LYS A 1 82 ? 3.328 9.132 3.012 1.00 94.06 82 LYS A CA 1
ATOM 682 C C . LYS A 1 82 ? 2.031 9.794 2.537 1.00 94.06 82 LYS A C 1
ATOM 684 O O . LYS A 1 82 ? 1.343 10.412 3.346 1.00 94.06 82 LYS A O 1
ATOM 689 N N . ASP A 1 83 ? 1.672 9.646 1.260 1.00 94.44 83 ASP A N 1
ATOM 690 C CA . ASP A 1 83 ? 0.379 10.109 0.729 1.00 94.44 83 ASP A CA 1
ATOM 691 C C . ASP A 1 83 ? -0.796 9.417 1.443 1.00 94.44 83 ASP A C 1
ATOM 693 O O . ASP A 1 83 ? -1.755 10.076 1.837 1.00 94.44 83 ASP A O 1
ATOM 697 N N . MET A 1 84 ? -0.690 8.110 1.698 1.00 95.00 84 MET A N 1
ATOM 698 C CA . MET A 1 84 ? -1.674 7.342 2.466 1.00 95.00 84 MET A CA 1
ATOM 699 C C . MET A 1 84 ? -1.843 7.880 3.887 1.00 95.00 84 MET A C 1
ATOM 701 O O . MET A 1 84 ? -2.967 8.165 4.300 1.00 95.00 84 MET A O 1
ATOM 705 N N . GLN A 1 85 ? -0.744 8.083 4.616 1.00 94.94 85 GLN A N 1
ATOM 706 C CA . GLN A 1 85 ? -0.784 8.648 5.968 1.00 94.94 85 GLN A CA 1
ATOM 707 C C . GLN A 1 85 ? -1.438 10.037 5.982 1.00 94.94 85 GLN A C 1
ATOM 709 O O . GLN A 1 85 ? -2.299 10.301 6.818 1.00 94.94 85 GLN A O 1
ATOM 714 N N . ASN A 1 86 ? -1.086 10.904 5.027 1.00 95.62 86 ASN A N 1
ATOM 715 C CA . ASN A 1 86 ? -1.662 12.245 4.919 1.00 95.62 86 ASN A CA 1
ATOM 716 C C . ASN A 1 86 ? -3.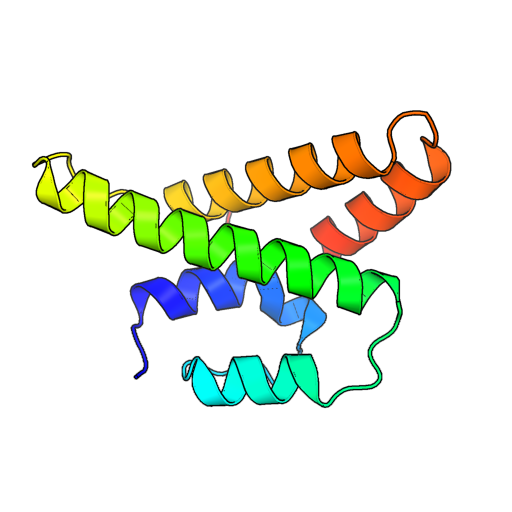172 12.198 4.616 1.00 95.62 86 ASN A C 1
ATOM 718 O O . ASN A 1 86 ? -3.942 12.971 5.184 1.00 95.62 86 ASN A O 1
ATOM 722 N N . ARG A 1 87 ? -3.619 11.279 3.749 1.00 95.50 87 ARG A N 1
ATOM 723 C CA . ARG A 1 87 ? -5.049 11.080 3.458 1.00 95.50 87 ARG A CA 1
ATOM 724 C C . ARG A 1 87 ? -5.815 10.600 4.685 1.00 95.50 87 ARG A C 1
ATOM 726 O O . ARG A 1 87 ? -6.898 11.109 4.941 1.00 95.50 87 ARG A O 1
ATOM 733 N N . LEU A 1 88 ? -5.264 9.652 5.445 1.00 95.50 88 LEU A N 1
ATOM 734 C CA . LEU A 1 88 ? -5.894 9.172 6.678 1.00 95.50 88 LEU A CA 1
ATOM 735 C C . LEU A 1 88 ? -6.005 10.293 7.716 1.00 95.50 88 LEU A C 1
ATOM 737 O O . LEU A 1 88 ? -7.075 10.475 8.287 1.00 95.50 88 LEU A O 1
ATOM 741 N N . GLN A 1 89 ? -4.950 11.093 7.892 1.00 95.94 89 GLN A N 1
ATOM 742 C CA . GLN A 1 89 ? -4.985 12.276 8.759 1.00 95.94 89 GLN A CA 1
ATOM 743 C C . GLN A 1 89 ? -6.071 13.271 8.341 1.00 95.94 89 GLN A C 1
ATOM 745 O O . GLN A 1 89 ? -6.775 13.795 9.195 1.00 95.94 89 GLN A O 1
ATOM 750 N N . ALA A 1 90 ? -6.235 13.507 7.037 1.00 96.00 90 ALA A N 1
ATOM 751 C CA . ALA A 1 90 ? -7.278 14.393 6.532 1.00 96.00 90 ALA A CA 1
ATOM 752 C C . ALA A 1 90 ? -8.695 13.829 6.751 1.00 96.00 90 ALA A C 1
ATOM 754 O O . ALA A 1 90 ? -9.602 14.582 7.091 1.00 96.00 90 ALA A O 1
ATOM 755 N N . ILE A 1 91 ? -8.893 12.517 6.568 1.00 95.12 91 ILE A N 1
ATOM 756 C CA . ILE A 1 91 ? -10.201 11.857 6.737 1.00 95.12 91 ILE A CA 1
ATOM 757 C C . ILE A 1 91 ? -10.639 11.850 8.204 1.00 95.12 91 ILE A C 1
ATOM 759 O O . ILE A 1 91 ? -11.802 12.117 8.491 1.00 95.12 91 ILE A O 1
ATOM 763 N N . TYR A 1 92 ? -9.720 11.544 9.119 1.00 95.50 92 TYR A N 1
ATOM 764 C CA . TYR A 1 92 ? -9.997 11.416 10.554 1.00 95.50 92 TYR A CA 1
ATOM 765 C C . TYR A 1 92 ? -9.550 12.647 11.345 1.00 95.50 92 TYR A C 1
ATOM 767 O O . TYR A 1 92 ? -9.238 12.565 12.532 1.00 95.50 92 TYR A O 1
ATOM 775 N N . HIS A 1 93 ? -9.496 13.805 10.689 1.00 94.69 93 HIS A N 1
ATOM 776 C CA . HIS A 1 93 ? -9.161 15.057 11.347 1.00 94.69 93 HIS A CA 1
ATOM 777 C C . HIS A 1 93 ? -10.170 15.350 12.471 1.00 94.69 93 HIS A C 1
ATOM 779 O O . HIS A 1 93 ? -11.363 15.504 12.216 1.00 94.69 93 HIS A O 1
ATOM 785 N N . GLY A 1 94 ? -9.682 15.447 13.711 1.00 93.81 94 GLY A N 1
ATOM 786 C CA . GLY A 1 94 ? -10.516 15.636 14.905 1.00 93.81 94 GLY A CA 1
ATOM 787 C C . GLY A 1 94 ? -10.996 14.342 15.578 1.00 93.81 94 GLY A C 1
ATOM 788 O O . GLY A 1 94 ? -11.635 14.427 16.621 1.00 93.81 94 GLY A O 1
ATOM 789 N N . ASP A 1 95 ? -10.662 13.165 15.037 1.00 95.94 95 ASP A N 1
ATOM 790 C CA . ASP A 1 95 ? -10.915 11.853 15.649 1.00 95.94 95 ASP A CA 1
ATOM 791 C C . ASP A 1 95 ? -9.596 11.072 15.797 1.00 95.94 95 ASP A C 1
ATOM 793 O O . ASP A 1 95 ? -9.247 10.191 15.005 1.00 95.94 95 ASP A O 1
ATOM 797 N N . GLU A 1 96 ? -8.819 11.438 16.820 1.00 94.62 96 GLU A N 1
ATOM 798 C CA . GLU A 1 96 ? -7.483 10.875 17.069 1.00 94.62 96 GLU A CA 1
ATOM 799 C C . GLU A 1 96 ? -7.514 9.377 17.393 1.00 94.62 96 GLU A C 1
ATOM 801 O O . GLU A 1 96 ? -6.591 8.639 17.029 1.00 94.62 96 GLU A O 1
ATOM 806 N N . SER A 1 97 ? -8.581 8.912 18.052 1.00 95.31 97 SER A N 1
ATOM 807 C CA . SER A 1 97 ? -8.753 7.499 18.393 1.00 95.31 97 SER A CA 1
ATOM 808 C C . SER A 1 97 ? -8.910 6.669 17.126 1.00 95.31 97 SER A C 1
ATOM 810 O O . SER A 1 97 ? -8.149 5.717 16.917 1.00 95.31 97 SER A O 1
ATOM 812 N N . ARG A 1 98 ? -9.818 7.080 16.230 1.00 94.56 98 ARG A N 1
ATOM 813 C CA . ARG A 1 98 ? -10.035 6.366 14.976 1.00 94.56 98 ARG A CA 1
ATOM 814 C C . ARG A 1 98 ? -8.835 6.466 14.047 1.00 94.56 98 ARG A C 1
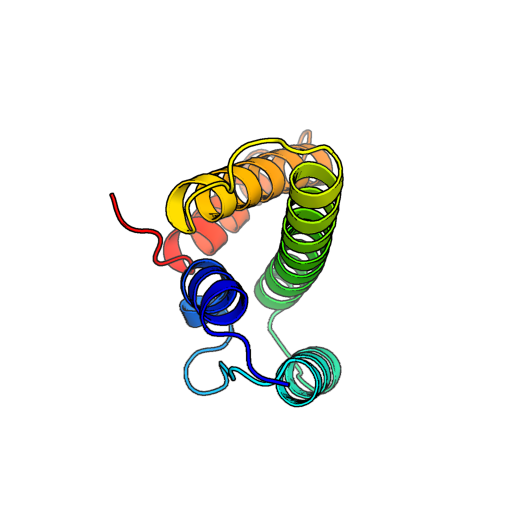ATOM 816 O O . ARG A 1 98 ? -8.458 5.454 13.458 1.00 94.56 98 ARG A O 1
ATOM 823 N N . LEU A 1 99 ? -8.200 7.639 13.960 1.00 95.44 99 LEU A N 1
ATOM 824 C CA . LEU A 1 99 ? -6.964 7.832 13.196 1.00 95.44 99 LEU A CA 1
ATOM 825 C C . LEU A 1 99 ? -5.878 6.845 13.641 1.00 95.44 99 LEU A C 1
ATOM 827 O O . LEU A 1 99 ? -5.251 6.195 12.804 1.00 95.44 99 LEU A O 1
ATOM 831 N N . THR A 1 100 ? -5.674 6.711 14.952 1.00 95.88 100 THR A N 1
ATOM 832 C CA . THR A 1 100 ? -4.668 5.805 15.518 1.00 95.88 100 THR A CA 1
ATOM 833 C C . THR A 1 100 ? -4.953 4.354 15.137 1.00 95.88 100 THR A C 1
ATOM 835 O O . THR A 1 100 ? -4.047 3.650 14.688 1.00 95.88 100 THR A O 1
ATOM 838 N N . GLU A 1 101 ? -6.205 3.912 15.258 1.00 95.31 101 GLU A N 1
ATOM 839 C CA . GLU A 1 101 ? -6.624 2.552 14.909 1.00 95.31 101 GLU A CA 1
ATOM 840 C C . GLU A 1 101 ? -6.351 2.233 13.430 1.00 95.31 101 GLU A C 1
ATOM 842 O O . GLU A 1 101 ? -5.668 1.250 13.116 1.00 95.31 101 GLU A O 1
ATOM 847 N N . VAL A 1 102 ? -6.798 3.097 12.512 1.00 94.69 102 VAL A N 1
ATOM 848 C CA . VAL A 1 102 ? -6.618 2.861 11.071 1.00 94.69 102 VAL A CA 1
ATOM 849 C C . VAL A 1 102 ? -5.162 3.013 10.626 1.00 94.69 102 VAL A C 1
ATOM 851 O O . VAL A 1 102 ? -4.718 2.280 9.743 1.00 94.69 102 VAL A O 1
ATOM 854 N N . MET A 1 103 ? -4.382 3.912 11.242 1.00 95.00 103 MET A N 1
ATOM 855 C CA . MET A 1 103 ? -2.949 4.050 10.956 1.00 95.00 103 MET A CA 1
ATOM 856 C C . MET A 1 103 ? -2.168 2.817 11.415 1.00 95.00 103 MET A C 1
ATOM 858 O O . MET A 1 103 ? -1.295 2.340 10.687 1.00 95.00 103 MET A O 1
ATOM 862 N N . GLN A 1 104 ? -2.494 2.260 12.586 1.00 95.00 104 GLN A N 1
ATOM 863 C CA . GLN A 1 104 ? -1.904 1.001 13.044 1.00 95.00 104 GLN A CA 1
ATOM 864 C C . GLN A 1 104 ? -2.289 -0.156 12.123 1.00 95.00 104 GLN A C 1
ATOM 866 O O . GLN A 1 104 ? -1.431 -0.966 11.762 1.00 95.00 104 GLN A O 1
ATOM 871 N N . ARG A 1 105 ? -3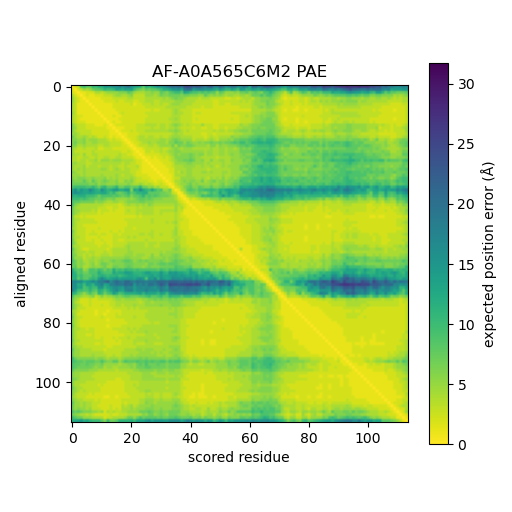.559 -0.228 11.705 1.00 94.62 105 ARG A N 1
ATOM 872 C CA . ARG A 1 105 ? -4.029 -1.234 10.746 1.00 94.62 105 ARG A CA 1
ATOM 873 C C . ARG A 1 105 ? -3.271 -1.136 9.421 1.00 94.62 105 ARG A C 1
ATOM 875 O O . ARG A 1 105 ? -2.795 -2.159 8.928 1.00 94.62 105 ARG A O 1
ATOM 882 N N . TRP A 1 106 ? -3.091 0.076 8.894 1.00 95.19 106 TRP A N 1
ATOM 883 C CA . TRP A 1 106 ? -2.299 0.340 7.691 1.00 95.19 106 TRP A CA 1
ATOM 884 C C . TRP A 1 106 ? -0.848 -0.119 7.853 1.00 95.19 106 TRP A C 1
ATOM 886 O O . TRP A 1 106 ? -0.378 -0.942 7.072 1.00 95.19 106 TRP A O 1
ATOM 896 N N . SER A 1 107 ? -0.166 0.328 8.911 1.00 92.94 107 SER A N 1
ATOM 897 C CA . SER A 1 107 ? 1.238 -0.016 9.164 1.00 92.94 107 SER A CA 1
ATOM 898 C C . SER A 1 107 ? 1.471 -1.517 9.341 1.00 92.94 107 SER A C 1
ATOM 900 O O . SER A 1 107 ? 2.509 -2.015 8.923 1.00 92.94 107 SER A O 1
ATOM 902 N N . ARG A 1 108 ? 0.522 -2.252 9.934 1.00 93.19 108 ARG A N 1
ATOM 903 C CA . ARG A 1 108 ? 0.606 -3.720 10.055 1.00 93.19 108 ARG A CA 1
ATOM 904 C C . ARG A 1 108 ? 0.403 -4.443 8.725 1.00 93.19 108 ARG A C 1
ATOM 906 O O . ARG A 1 108 ? 0.791 -5.600 8.603 1.00 93.19 108 ARG A O 1
ATOM 913 N N . SER A 1 109 ? -0.256 -3.797 7.769 1.00 90.69 109 SER A N 1
ATOM 914 C CA . SER A 1 109 ? -0.635 -4.413 6.497 1.00 90.69 109 SER A CA 1
ATOM 915 C C . SER A 1 109 ? 0.380 -4.165 5.381 1.00 90.69 109 SER A C 1
ATOM 917 O O . SER A 1 109 ? 0.373 -4.887 4.381 1.00 90.69 109 SER A O 1
ATOM 919 N N . THR A 1 110 ? 1.250 -3.166 5.540 1.00 92.19 110 THR A N 1
ATOM 920 C CA . THR A 1 110 ? 2.334 -2.868 4.604 1.00 92.19 110 THR A CA 1
ATOM 921 C C . THR A 1 110 ? 3.599 -3.663 4.941 1.00 92.19 110 THR A C 1
ATOM 923 O O . THR A 1 110 ? 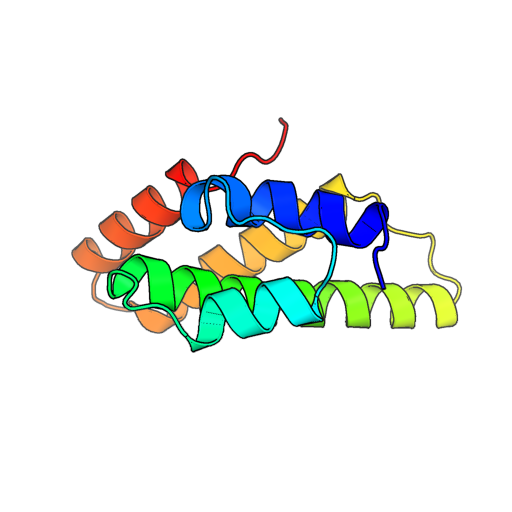3.827 -4.097 6.066 1.00 92.19 110 THR A O 1
ATOM 926 N N . SER A 1 111 ? 4.437 -3.904 3.936 1.00 91.12 111 SER A N 1
ATOM 927 C CA . SER A 1 111 ? 5.683 -4.680 4.035 1.00 91.12 111 SER A CA 1
ATOM 928 C C . SER A 1 111 ? 6.834 -3.952 3.332 1.00 91.12 111 SER A C 1
ATOM 930 O O . SER A 1 111 ? 7.603 -4.548 2.578 1.00 91.12 111 SER A O 1
ATOM 932 N N . ILE A 1 112 ? 6.904 -2.631 3.518 1.00 89.50 112 ILE A N 1
ATOM 933 C CA . ILE A 1 112 ? 7.904 -1.762 2.888 1.00 89.50 112 ILE A CA 1
ATOM 934 C C . ILE A 1 112 ? 9.268 -2.006 3.559 1.00 89.50 112 ILE A C 1
ATOM 936 O O . ILE A 1 112 ? 9.345 -1.927 4.784 1.00 89.50 112 ILE A O 1
ATOM 940 N N . PRO A 1 113 ? 10.346 -2.276 2.802 1.00 85.44 113 PRO A N 1
ATOM 941 C CA . PRO A 1 113 ? 11.662 -2.497 3.391 1.00 85.44 113 PRO A CA 1
ATOM 942 C C . PRO A 1 113 ? 12.285 -1.218 3.983 1.00 85.44 113 PRO A C 1
ATOM 944 O O . PRO A 1 113 ? 12.067 -0.097 3.492 1.00 85.44 113 PRO A O 1
ATOM 947 N N . SER A 1 114 ? 13.072 -1.426 5.045 1.00 74.75 114 SER A N 1
ATOM 948 C CA . SER A 1 114 ? 13.853 -0.411 5.770 1.00 74.75 114 SER A CA 1
ATOM 949 C C . SER A 1 114 ? 14.911 0.274 4.912 1.00 74.75 114 SER A C 1
ATOM 951 O O . SER A 1 114 ? 15.435 -0.361 3.975 1.00 74.75 114 SER A O 1
#

Sequence (114 aa):
MACPYSFTIWNWLCSGLLGRRINPDWEITLRSITRQNIERDDSLLLRLALQATIYGIWRERNNKRHQQSPRSVLLLTRTIDKDMQNRLQAIYHGDESRLTEVMQRWSRSTSIPS

Mean predicted aligned error: 5.15 Å

Secondary structure (DSSP, 8-state):
-B-HHHHHHHHHHHHHHHGGG--SBHHHHHHHHHS----HHHHHHHHHHHHHHHHHHHHHHHHHHTTPPPPPHHHHHHHHHHHHHHHHHHHTTT-HHHHHHHHHHHHHH-----